Protein AF-A0A7X9CEV1-F1 (afdb_monomer_lite)

pLDDT: mean 75.58, std 23.17, range [29.64, 97.19]

Foldseek 3Di:
DDDDDDDPVVVVVVVVVVVVVVCVVVVNDDDDDDDDDDDDDDDPCVVVVVVVVVVVVLVVLLVVQLVCLLQLHDDDPVSLVSCVVRPVPSNVLNVLLVVLLVVLLVVLLPDQALVSNVVVLVVLLVVLVVQCVVDDDPSNSSSSSNNNNSVVSSVVVCVDVSSVNGDHD

Sequence (169 aa):
MKVPLINNINVYAQMQYKEFKMKEKLGMVKGYSLLAPNPLHKAKSLQVLDNVENQDIKNLRIELIKNKLKLGREISYEELEFLKEHSPEDYDKAVKVIQEREEFRREIRNYRTKEQVDRAYGFRMNGYIVAMKSAGGDDVEVIQMKAAAIRDEYSKFIGTDEYKELEDE

Structure (mmCIF, N/CA/C/O backbone):
data_AF-A0A7X9CEV1-F1
#
_entry.id   AF-A0A7X9CEV1-F1
#
loop_
_atom_site.group_PDB
_atom_site.id
_atom_site.type_symbol
_atom_site.label_atom_id
_atom_site.label_alt_id
_atom_site.label_comp_id
_atom_site.label_asym_id
_atom_site.label_entity_id
_atom_site.label_seq_id
_atom_site.pdbx_PDB_ins_code
_atom_site.Cartn_x
_atom_site.Cartn_y
_atom_site.Cartn_z
_atom_site.occupancy
_atom_site.B_iso_or_equiv
_atom_site.auth_seq_id
_atom_site.auth_comp_id
_atom_site.auth_asym_id
_atom_site.auth_atom_id
_atom_site.pdbx_PDB_model_num
ATOM 1 N N . MET A 1 1 ? 23.339 28.243 4.626 1.00 33.88 1 MET A N 1
ATOM 2 C CA . MET A 1 1 ? 23.209 28.768 3.245 1.00 33.88 1 MET A CA 1
ATOM 3 C C . MET A 1 1 ? 22.399 27.772 2.428 1.00 33.88 1 MET A C 1
ATOM 5 O O . MET A 1 1 ? 22.502 26.582 2.685 1.00 33.88 1 MET A O 1
ATOM 9 N N . LYS A 1 2 ? 21.523 28.285 1.560 1.00 35.28 2 LYS A N 1
ATOM 10 C CA . LYS A 1 2 ? 20.400 27.594 0.907 1.00 35.28 2 LYS A CA 1
ATOM 11 C C . LYS A 1 2 ? 20.838 26.386 0.067 1.00 35.28 2 LYS A C 1
ATOM 13 O O . LYS A 1 2 ? 21.738 26.505 -0.755 1.00 35.28 2 LYS A O 1
ATOM 18 N N . VAL A 1 3 ? 20.150 25.262 0.255 1.00 34.03 3 VAL A N 1
ATOM 19 C CA . VAL A 1 3 ? 20.225 24.076 -0.608 1.00 34.03 3 VAL A CA 1
ATOM 20 C C . VAL A 1 3 ? 19.641 24.455 -1.981 1.00 34.03 3 VAL A C 1
ATOM 22 O O . VAL A 1 3 ? 18.538 25.009 -2.009 1.00 34.03 3 VAL A O 1
ATOM 25 N N . PRO A 1 4 ? 20.339 24.235 -3.110 1.00 39.09 4 PRO A N 1
ATOM 26 C CA . PRO A 1 4 ? 19.794 24.556 -4.422 1.00 39.09 4 PRO A CA 1
ATOM 27 C C . PRO A 1 4 ? 18.668 23.576 -4.767 1.00 39.09 4 PRO A C 1
ATOM 29 O O . PRO A 1 4 ? 18.874 22.374 -4.921 1.00 39.09 4 PRO A O 1
ATOM 32 N N . LEU A 1 5 ? 17.459 24.118 -4.864 1.00 38.94 5 LEU A N 1
ATOM 33 C CA . LEU A 1 5 ? 16.274 23.443 -5.367 1.00 38.94 5 LEU A CA 1
ATOM 34 C C . LEU A 1 5 ? 16.248 23.514 -6.906 1.00 38.94 5 LEU A C 1
ATOM 36 O O . LEU A 1 5 ? 16.309 24.600 -7.471 1.00 38.94 5 LEU A O 1
ATOM 40 N N . ILE A 1 6 ? 16.032 22.341 -7.515 1.00 43.47 6 ILE A N 1
ATOM 41 C CA . ILE A 1 6 ? 15.337 22.082 -8.793 1.00 43.47 6 ILE A CA 1
ATOM 42 C C . ILE A 1 6 ? 16.139 22.247 -10.096 1.00 43.47 6 ILE A C 1
ATOM 44 O O . ILE A 1 6 ? 16.522 23.339 -10.490 1.00 43.47 6 ILE A O 1
ATOM 48 N N . ASN A 1 7 ? 16.211 21.146 -10.862 1.00 37.09 7 ASN A N 1
ATOM 49 C CA . ASN A 1 7 ? 16.145 21.196 -12.329 1.00 37.09 7 ASN A CA 1
ATOM 50 C C . ASN A 1 7 ? 15.466 19.950 -12.949 1.00 37.09 7 ASN A C 1
ATOM 52 O O . ASN A 1 7 ? 15.885 19.432 -13.978 1.00 37.09 7 ASN A O 1
ATOM 56 N N . ASN A 1 8 ? 14.375 19.471 -12.332 1.00 46.38 8 ASN A N 1
ATOM 57 C CA . ASN A 1 8 ? 13.577 18.339 -12.840 1.00 46.38 8 ASN A CA 1
ATOM 58 C C . ASN A 1 8 ? 12.449 18.766 -13.816 1.00 46.38 8 ASN A C 1
ATOM 60 O O . ASN A 1 8 ? 11.681 17.947 -14.307 1.00 46.38 8 ASN A O 1
ATOM 64 N N . ILE A 1 9 ? 12.355 20.066 -14.125 1.00 43.06 9 ILE A N 1
ATOM 65 C CA . ILE A 1 9 ? 11.368 20.642 -15.061 1.00 43.06 9 ILE A CA 1
ATOM 66 C C . ILE A 1 9 ? 11.694 20.258 -16.517 1.00 43.06 9 ILE A C 1
ATOM 68 O O . ILE A 1 9 ? 10.799 20.125 -17.350 1.00 43.06 9 ILE A O 1
ATOM 72 N N . ASN A 1 10 ? 12.974 20.021 -16.824 1.00 49.28 10 ASN A N 1
ATOM 73 C CA . ASN A 1 10 ? 13.430 19.765 -18.190 1.00 49.28 10 ASN A CA 1
ATOM 74 C C . ASN A 1 10 ? 12.993 18.380 -18.709 1.00 49.28 10 ASN A C 1
ATOM 76 O O . ASN A 1 10 ? 12.658 18.232 -19.879 1.00 49.28 10 ASN A O 1
ATOM 80 N N . VAL A 1 11 ? 12.910 17.375 -17.832 1.00 47.34 11 VAL A N 1
ATOM 81 C CA . VAL A 1 11 ? 12.503 16.012 -18.219 1.00 47.34 11 VAL A CA 1
ATOM 82 C C . VAL A 1 11 ? 11.013 15.959 -18.555 1.00 47.34 11 VAL A C 1
ATOM 84 O O . VAL A 1 11 ? 10.628 15.387 -19.573 1.00 47.34 11 VAL A O 1
ATOM 87 N N . TYR A 1 12 ? 10.172 16.620 -17.754 1.00 44.75 12 TYR A N 1
ATOM 88 C CA . TYR A 1 12 ? 8.732 16.690 -18.011 1.00 44.75 12 TYR A CA 1
ATOM 89 C C . TYR A 1 12 ? 8.428 17.408 -19.333 1.00 44.75 12 TYR A C 1
ATOM 91 O O . TYR A 1 12 ? 7.666 16.897 -20.152 1.00 44.75 12 TYR A O 1
ATOM 99 N N . ALA A 1 13 ? 9.091 18.539 -19.597 1.00 50.69 13 ALA A N 1
ATOM 100 C CA . ALA A 1 13 ? 8.950 19.262 -20.861 1.00 50.69 13 ALA A CA 1
ATOM 101 C C . ALA A 1 13 ? 9.385 18.417 -22.077 1.00 50.69 13 ALA A C 1
ATOM 103 O O . ALA A 1 13 ? 8.725 18.439 -23.117 1.00 50.69 13 ALA A O 1
ATOM 104 N N . GLN A 1 14 ? 10.453 17.623 -21.941 1.00 50.53 14 GLN A N 1
ATOM 105 C CA . GLN A 1 14 ? 10.917 16.713 -22.994 1.00 50.53 14 GLN A CA 1
ATOM 106 C C . GLN A 1 14 ? 9.948 15.552 -23.249 1.00 50.53 14 GLN A C 1
ATOM 108 O O . GLN A 1 14 ? 9.720 15.202 -24.409 1.00 50.53 14 GLN A O 1
ATOM 113 N N . MET A 1 15 ? 9.354 14.970 -22.201 1.00 51.59 15 MET A N 1
ATOM 114 C CA . MET A 1 15 ? 8.347 13.911 -22.356 1.00 51.59 15 MET A CA 1
ATOM 115 C C . MET A 1 15 ? 7.093 14.433 -23.057 1.00 51.59 15 MET A C 1
ATOM 117 O O . MET A 1 15 ? 6.644 13.828 -24.027 1.00 51.59 15 MET A O 1
ATOM 121 N N . GLN A 1 16 ? 6.597 15.604 -22.649 1.00 48.53 16 GLN A N 1
ATOM 122 C CA . GLN A 1 16 ? 5.444 16.243 -23.290 1.00 48.53 16 GLN A CA 1
ATOM 123 C C . GLN A 1 16 ? 5.698 16.531 -24.780 1.00 48.53 16 GLN A C 1
ATOM 125 O O . GLN A 1 16 ? 4.829 16.295 -25.620 1.00 48.53 16 GLN A O 1
ATOM 130 N N . TYR A 1 17 ? 6.911 16.967 -25.137 1.00 61.59 17 TYR A N 1
ATOM 131 C CA . TYR A 1 17 ? 7.292 17.205 -26.532 1.00 61.59 17 TYR A CA 1
ATOM 132 C C . TYR A 1 17 ? 7.313 15.917 -27.373 1.00 61.59 17 TYR A C 1
ATOM 134 O O . TYR A 1 17 ? 6.827 15.905 -28.509 1.00 61.59 17 TYR A O 1
ATOM 142 N N . LYS A 1 18 ? 7.850 14.821 -26.817 1.00 61.69 18 LYS A N 1
ATOM 143 C CA . LYS A 1 18 ? 7.877 13.508 -27.483 1.00 61.69 18 LYS A CA 1
ATOM 144 C C . LYS A 1 18 ? 6.468 12.947 -27.686 1.00 61.69 18 LYS A C 1
ATOM 146 O O . LYS A 1 18 ? 6.139 12.536 -28.799 1.00 61.69 18 LYS A O 1
ATOM 151 N N . GLU A 1 19 ? 5.626 12.991 -26.653 1.00 56.44 19 GLU A N 1
ATOM 152 C CA . GLU A 1 19 ? 4.226 12.551 -26.729 1.00 56.44 19 GLU A CA 1
ATOM 153 C C . GLU A 1 19 ? 3.437 13.335 -27.783 1.00 56.44 19 GLU A C 1
ATOM 155 O O . GLU A 1 19 ? 2.702 12.752 -28.583 1.00 56.44 19 GLU A O 1
ATOM 160 N N . PHE A 1 20 ? 3.610 14.657 -27.825 1.00 58.19 20 PHE A N 1
ATOM 161 C CA . PHE A 1 20 ? 2.924 15.519 -28.783 1.00 58.19 20 PHE A CA 1
ATOM 162 C C . PHE A 1 20 ? 3.296 15.190 -30.237 1.00 58.19 20 PHE A C 1
ATOM 164 O O . PHE A 1 20 ? 2.409 14.998 -31.071 1.00 58.19 20 PHE A O 1
ATOM 171 N N . LYS A 1 21 ? 4.594 15.034 -30.539 1.00 59.34 21 LYS A N 1
ATOM 172 C CA . LYS A 1 21 ? 5.073 14.632 -31.877 1.00 59.34 21 LYS A CA 1
ATOM 173 C C . LYS A 1 21 ? 4.515 13.282 -32.323 1.00 59.34 21 LYS A C 1
ATOM 175 O O . LYS A 1 21 ? 4.245 13.085 -33.507 1.00 59.34 21 LYS A O 1
ATOM 180 N N . MET A 1 22 ? 4.353 12.347 -31.390 1.00 58.22 22 MET A N 1
ATOM 181 C CA . MET A 1 22 ? 3.782 11.031 -31.674 1.00 58.22 22 MET A CA 1
ATOM 182 C C . MET A 1 22 ? 2.294 11.140 -32.037 1.00 58.22 22 MET A C 1
ATOM 184 O O . MET A 1 22 ? 1.855 10.552 -33.025 1.00 58.22 22 MET A O 1
ATOM 188 N N . LYS A 1 23 ? 1.535 11.964 -31.306 1.00 52.31 23 LYS A N 1
ATOM 189 C CA . LYS A 1 23 ? 0.112 12.224 -31.579 1.00 52.31 23 LYS A CA 1
ATOM 190 C C . LYS A 1 23 ? -0.119 12.978 -32.895 1.00 52.31 23 LYS A C 1
ATOM 192 O O . LYS A 1 23 ? -1.098 12.699 -33.583 1.00 52.31 23 LYS A O 1
ATOM 197 N N . GLU A 1 24 ? 0.786 13.880 -33.275 1.00 50.78 24 GLU A N 1
ATOM 198 C CA . GLU A 1 24 ? 0.765 14.558 -34.580 1.00 50.78 24 GLU A CA 1
ATOM 199 C C . GLU A 1 24 ? 1.009 13.573 -35.737 1.00 50.78 24 GLU A C 1
ATOM 201 O O . GLU A 1 24 ? 0.247 13.563 -36.703 1.00 50.78 24 GLU A O 1
ATOM 206 N N . LYS A 1 25 ? 2.005 12.678 -35.620 1.00 55.53 25 LYS A N 1
ATOM 207 C CA . LYS A 1 25 ? 2.260 11.614 -36.617 1.00 55.53 25 LYS A CA 1
ATOM 208 C C . LYS A 1 25 ? 1.071 10.671 -36.803 1.00 55.53 25 LYS A C 1
ATOM 210 O O . LYS A 1 25 ? 0.834 10.202 -37.911 1.00 55.53 25 LYS A O 1
ATOM 215 N N . LEU A 1 26 ? 0.340 10.400 -35.725 1.00 54.06 26 LEU A N 1
ATOM 216 C CA . LEU A 1 26 ? -0.868 9.574 -35.730 1.00 54.06 26 LEU A CA 1
ATOM 217 C C . LEU A 1 26 ? -2.119 10.341 -36.203 1.00 54.06 26 LEU A C 1
ATOM 219 O O . LEU A 1 26 ? -3.207 9.775 -36.224 1.00 54.06 26 LEU A O 1
ATOM 223 N N . GLY A 1 27 ? -1.988 11.623 -36.568 1.00 47.03 27 GLY A N 1
ATOM 224 C CA . GLY A 1 27 ? -3.090 12.453 -37.062 1.00 47.03 27 GLY A CA 1
ATOM 225 C C . GLY A 1 27 ? -4.106 12.864 -35.993 1.00 47.03 27 GLY A C 1
ATOM 226 O O . GLY A 1 27 ? -5.164 13.388 -36.331 1.00 47.03 27 GLY A O 1
ATOM 227 N N . MET A 1 28 ? -3.800 12.648 -34.710 1.00 42.69 28 MET A N 1
ATOM 228 C CA . MET A 1 28 ? -4.708 12.930 -33.593 1.00 42.69 28 MET A CA 1
ATOM 229 C C . MET A 1 28 ? -4.715 14.416 -33.189 1.00 42.69 28 MET A C 1
ATOM 231 O O . MET A 1 28 ? -5.625 14.851 -32.488 1.00 42.69 28 MET A O 1
ATOM 235 N N . VAL A 1 29 ? -3.714 15.205 -33.612 1.00 48.00 29 VAL A N 1
ATOM 236 C CA . VAL A 1 29 ? -3.569 16.643 -33.296 1.00 48.00 29 VAL A CA 1
ATOM 237 C C . VAL A 1 29 ? -2.935 17.380 -34.490 1.00 48.00 29 VAL A C 1
ATOM 239 O O . VAL A 1 29 ? -2.031 16.839 -35.121 1.00 48.00 29 VAL A O 1
ATOM 242 N N . LYS A 1 30 ? -3.375 18.612 -34.806 1.00 41.03 30 LYS A N 1
ATOM 243 C CA . LYS A 1 30 ? -2.787 19.474 -35.858 1.00 41.03 30 LYS A CA 1
ATOM 244 C C . LYS A 1 30 ? -2.009 20.657 -35.250 1.00 41.03 30 LYS A C 1
ATOM 246 O O . LYS A 1 30 ? -2.631 21.631 -34.847 1.00 41.03 30 LYS A O 1
ATOM 251 N N . GLY A 1 31 ? -0.673 20.567 -35.260 1.00 46.56 31 GLY A N 1
ATOM 252 C CA . GLY A 1 31 ? 0.295 21.678 -35.302 1.00 46.56 31 GLY A CA 1
ATOM 253 C C . GLY A 1 31 ? 0.491 22.593 -34.077 1.00 46.56 31 GLY A C 1
ATOM 254 O O . GLY A 1 31 ? -0.401 23.339 -33.692 1.00 46.56 31 GLY A O 1
ATOM 255 N N . TYR A 1 32 ? 1.741 22.665 -33.594 1.00 36.22 32 TYR A N 1
ATOM 256 C CA . TYR A 1 32 ? 2.394 23.909 -33.147 1.00 36.22 32 TYR A CA 1
ATOM 257 C C . TYR A 1 32 ? 3.830 23.946 -33.691 1.00 36.22 32 TYR A C 1
ATOM 259 O O . TYR A 1 32 ? 4.628 23.038 -33.458 1.00 36.22 32 TYR A O 1
ATOM 267 N N . SER A 1 33 ? 4.160 25.016 -34.411 1.00 46.03 33 SER A N 1
ATOM 268 C CA . SER A 1 33 ? 5.493 25.294 -34.949 1.00 46.03 33 SER A CA 1
ATOM 269 C C . SER A 1 33 ? 6.338 26.011 -33.900 1.00 46.03 33 SER A C 1
ATOM 271 O O . SER A 1 33 ? 6.065 27.171 -33.609 1.00 46.03 33 SER A O 1
ATOM 273 N N . LEU A 1 34 ? 7.397 25.384 -33.382 1.00 39.00 34 LEU A N 1
ATOM 274 C CA . LEU A 1 34 ? 8.491 26.099 -32.716 1.00 39.00 34 LEU A CA 1
ATOM 275 C C . LEU A 1 34 ? 9.838 25.504 -33.159 1.00 39.00 34 LEU A C 1
ATOM 277 O O . LEU A 1 34 ? 10.287 24.494 -32.633 1.00 39.00 34 LEU A O 1
ATOM 281 N N . LEU A 1 35 ? 10.413 26.162 -34.174 1.00 33.19 35 LEU A N 1
ATOM 282 C CA . LEU A 1 35 ? 11.816 26.172 -34.610 1.00 33.19 35 LEU A CA 1
ATOM 283 C C . LEU A 1 35 ? 12.520 24.813 -34.832 1.00 33.19 35 LEU A C 1
ATOM 285 O O . LEU A 1 35 ? 12.943 24.131 -33.904 1.00 33.19 35 LEU A O 1
ATOM 289 N N . ALA A 1 36 ? 12.751 24.475 -36.105 1.00 36.53 36 ALA A N 1
ATOM 290 C CA . ALA A 1 36 ? 13.693 23.428 -36.514 1.00 36.53 36 ALA A CA 1
ATOM 291 C C . ALA A 1 36 ? 15.160 23.850 -36.270 1.00 36.53 36 ALA A C 1
ATOM 293 O O . ALA A 1 36 ? 15.475 25.040 -36.346 1.00 36.53 36 ALA A O 1
ATOM 294 N N . PRO A 1 37 ? 16.081 22.876 -36.115 1.00 36.53 37 PRO A N 1
ATOM 295 C CA . PRO A 1 37 ? 17.085 22.744 -37.171 1.00 36.53 37 PRO A CA 1
ATOM 296 C C . PRO A 1 37 ? 17.348 21.299 -37.647 1.00 36.53 37 PRO A C 1
ATOM 298 O O . PRO A 1 37 ? 17.607 20.388 -36.871 1.00 36.53 37 PRO A O 1
ATOM 301 N N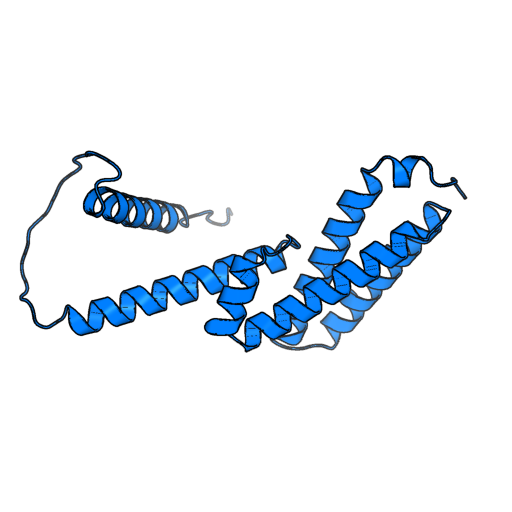 . ASN A 1 38 ? 17.300 21.204 -38.978 1.00 33.97 38 ASN A N 1
ATOM 302 C CA . ASN A 1 38 ? 17.999 20.398 -39.989 1.00 33.97 38 ASN A CA 1
ATOM 303 C C . ASN A 1 38 ? 18.185 18.855 -39.948 1.00 33.97 38 ASN A C 1
ATOM 305 O O . ASN A 1 38 ? 18.543 18.281 -38.923 1.00 33.97 38 ASN A O 1
ATOM 309 N N . PRO A 1 39 ? 18.064 18.186 -41.127 1.00 49.16 39 PRO A N 1
ATOM 310 C CA . PRO A 1 39 ? 18.152 16.736 -41.293 1.00 49.16 39 PRO A CA 1
ATOM 311 C C . PRO A 1 39 ? 19.505 16.284 -41.874 1.00 49.16 39 PRO A C 1
ATOM 313 O O . PRO A 1 39 ? 19.842 16.656 -42.994 1.00 49.16 39 PRO A O 1
ATOM 316 N N . LEU A 1 40 ? 20.261 15.418 -41.188 1.00 29.64 40 LEU A N 1
ATOM 317 C CA . LEU A 1 40 ? 21.288 14.590 -41.843 1.00 29.64 40 LEU A CA 1
ATOM 318 C C . LEU A 1 40 ? 21.799 13.473 -40.918 1.00 29.64 40 LEU A C 1
ATOM 320 O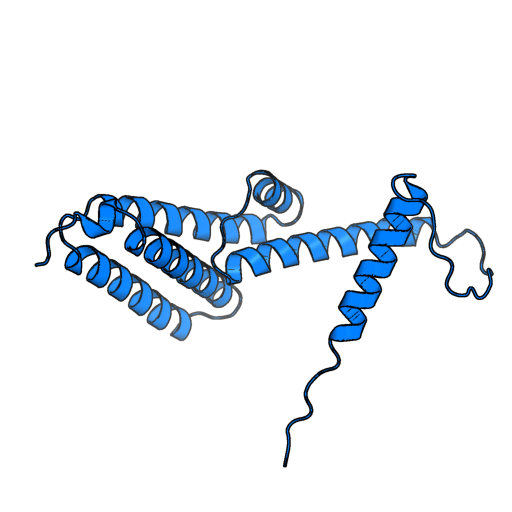 O . LEU A 1 40 ? 22.543 13.754 -39.986 1.00 29.64 40 LEU A O 1
ATOM 324 N N . HIS A 1 41 ? 21.403 12.223 -41.184 1.00 34.34 41 HIS A N 1
ATOM 325 C CA . HIS A 1 41 ? 22.263 11.028 -41.332 1.00 34.34 41 HIS A CA 1
ATOM 326 C C . HIS A 1 41 ? 21.397 9.750 -41.428 1.00 34.34 41 HIS A C 1
ATOM 328 O O . HIS A 1 41 ? 21.144 9.038 -40.466 1.00 34.34 41 HIS A O 1
ATOM 334 N N . LYS A 1 42 ? 20.933 9.483 -42.655 1.00 30.53 42 LYS A N 1
ATOM 335 C CA . LYS A 1 42 ? 21.066 8.201 -43.373 1.00 30.53 42 LYS A CA 1
ATOM 336 C C . LYS A 1 42 ? 20.786 6.890 -42.594 1.00 30.53 42 LYS A C 1
ATOM 338 O O . LYS A 1 42 ? 21.698 6.173 -42.204 1.00 30.53 42 LYS A O 1
ATOM 343 N N . ALA A 1 43 ? 19.506 6.527 -42.516 1.00 33.25 43 ALA A N 1
ATOM 344 C CA . ALA A 1 43 ? 18.901 5.280 -43.032 1.00 33.25 43 ALA A CA 1
ATOM 345 C C . ALA A 1 43 ? 19.522 3.881 -42.752 1.00 33.25 43 ALA A C 1
ATOM 347 O O . ALA A 1 43 ? 19.095 2.911 -43.372 1.00 33.25 43 ALA A O 1
ATOM 348 N N . LYS A 1 44 ? 20.464 3.713 -41.817 1.00 31.56 44 LYS A N 1
ATOM 349 C CA . LYS A 1 44 ? 20.894 2.381 -41.319 1.00 31.56 44 LYS A CA 1
ATOM 350 C C . LYS A 1 44 ? 20.801 2.215 -39.796 1.00 31.56 44 LYS A C 1
ATOM 352 O O . LYS A 1 44 ? 21.038 1.125 -39.295 1.00 31.56 44 LYS A O 1
ATOM 357 N N . SER A 1 45 ? 20.397 3.258 -39.071 1.00 33.88 45 SER A N 1
ATOM 358 C CA . SER A 1 45 ? 20.209 3.259 -37.611 1.00 33.88 45 SER A CA 1
ATOM 359 C C . SER A 1 45 ? 18.759 3.039 -37.153 1.00 33.88 45 SER A C 1
ATOM 361 O O . SER A 1 45 ? 18.539 2.812 -35.969 1.00 33.88 45 SER A O 1
ATOM 363 N N . LEU A 1 46 ? 17.766 3.057 -38.054 1.00 34.62 46 LEU A N 1
ATOM 364 C CA . LEU A 1 46 ? 16.350 2.971 -37.662 1.00 34.62 46 LEU A CA 1
ATOM 365 C C . LEU A 1 46 ? 15.937 1.612 -37.070 1.00 34.62 46 LEU A C 1
ATOM 367 O O . LEU A 1 46 ? 15.161 1.593 -36.129 1.00 34.62 46 LEU A O 1
ATOM 371 N N . GLN A 1 47 ? 16.507 0.488 -37.516 1.00 34.56 47 GLN A N 1
ATOM 372 C CA . GLN A 1 47 ? 16.147 -0.827 -36.951 1.00 34.56 47 GLN A CA 1
ATOM 373 C C . GLN A 1 47 ? 16.669 -1.045 -35.519 1.00 34.56 47 GLN A C 1
ATOM 375 O O . GLN A 1 47 ? 16.130 -1.867 -34.782 1.00 34.56 47 GLN A O 1
ATOM 380 N N . VAL A 1 48 ? 17.707 -0.312 -35.102 1.00 34.38 48 VAL A N 1
ATOM 381 C CA . VAL A 1 48 ? 18.199 -0.336 -33.713 1.00 34.38 48 VAL A CA 1
ATOM 382 C C . VAL A 1 48 ? 17.423 0.669 -32.857 1.00 34.38 48 VAL A C 1
ATOM 384 O O . VAL A 1 48 ? 17.132 0.382 -31.702 1.00 34.38 48 VAL A O 1
ATOM 387 N N . LEU A 1 49 ? 17.009 1.802 -33.433 1.00 32.34 49 LEU A N 1
ATOM 388 C CA . LEU A 1 49 ? 16.198 2.808 -32.743 1.00 32.34 49 LEU A CA 1
ATOM 389 C C . LEU A 1 49 ? 14.763 2.330 -32.473 1.00 32.34 49 LEU A C 1
ATOM 391 O O . LEU A 1 49 ? 14.282 2.552 -31.371 1.00 32.34 49 LEU A O 1
ATOM 395 N N . ASP A 1 50 ? 14.132 1.583 -33.384 1.00 34.31 50 ASP A N 1
ATOM 396 C CA . ASP A 1 50 ? 12.781 1.031 -33.164 1.00 34.31 50 ASP A CA 1
ATOM 397 C C . ASP A 1 50 ? 12.743 -0.000 -32.017 1.00 34.31 50 ASP A C 1
ATOM 399 O O . ASP A 1 50 ? 11.740 -0.133 -31.318 1.00 34.31 50 ASP A O 1
ATOM 403 N N . ASN A 1 51 ? 13.846 -0.721 -31.785 1.00 40.41 51 ASN A N 1
ATOM 404 C CA . ASN A 1 51 ? 13.952 -1.706 -30.704 1.00 40.41 51 ASN A CA 1
ATOM 405 C C . ASN A 1 51 ? 14.332 -1.070 -29.357 1.00 40.41 51 ASN A C 1
ATOM 407 O O . ASN A 1 51 ? 13.857 -1.523 -28.315 1.00 40.41 51 ASN A O 1
ATOM 411 N N . VAL A 1 52 ? 15.151 -0.013 -29.368 1.00 41.16 52 VAL A N 1
ATOM 412 C CA . VAL A 1 52 ? 15.548 0.734 -28.161 1.00 41.16 52 VAL A CA 1
ATOM 413 C C . VAL A 1 52 ? 14.418 1.658 -27.685 1.00 41.16 52 VAL A C 1
ATOM 415 O O . VAL A 1 52 ? 14.092 1.633 -26.502 1.00 41.16 52 VAL A O 1
ATOM 418 N N . GLU A 1 53 ? 13.724 2.364 -28.591 1.00 49.97 53 GLU A N 1
ATOM 419 C CA . GLU A 1 53 ? 12.546 3.184 -28.250 1.00 49.97 53 GLU A CA 1
ATOM 420 C C . GLU A 1 53 ? 11.433 2.338 -27.612 1.00 49.97 53 GLU A C 1
ATOM 422 O O . GLU A 1 53 ? 10.774 2.781 -26.675 1.00 49.97 53 GLU A O 1
ATOM 427 N N . ASN A 1 54 ? 11.253 1.092 -28.057 1.00 61.66 54 ASN A N 1
ATOM 428 C CA . ASN A 1 54 ? 10.231 0.197 -27.517 1.00 61.66 54 ASN A CA 1
ATOM 429 C C . ASN A 1 54 ? 10.604 -0.350 -26.124 1.00 61.66 54 ASN A C 1
ATOM 431 O O . ASN A 1 54 ? 9.735 -0.495 -25.267 1.00 61.66 54 ASN A O 1
ATOM 435 N N . GLN A 1 55 ? 11.889 -0.615 -25.859 1.00 67.19 55 GLN A N 1
ATOM 436 C CA . GLN A 1 55 ? 12.351 -1.044 -24.531 1.00 67.19 55 GLN A CA 1
ATOM 437 C C . GLN A 1 55 ? 12.322 0.095 -23.508 1.00 67.19 55 GLN A C 1
ATOM 439 O O . GLN A 1 55 ? 11.850 -0.105 -22.391 1.00 67.19 55 GLN A O 1
ATOM 444 N N . ASP A 1 56 ? 12.727 1.306 -23.891 1.00 73.62 56 ASP A N 1
ATOM 445 C CA . ASP A 1 56 ? 12.681 2.468 -22.998 1.00 73.62 56 ASP A CA 1
ATOM 446 C C . ASP A 1 56 ? 11.240 2.823 -22.602 1.00 73.62 56 ASP A C 1
ATOM 448 O O . ASP A 1 56 ? 10.967 3.118 -21.437 1.00 73.62 56 ASP A O 1
ATOM 452 N N . ILE A 1 57 ? 10.292 2.730 -23.543 1.00 75.00 57 ILE A N 1
ATOM 453 C CA . ILE A 1 57 ? 8.862 2.935 -23.268 1.00 75.00 57 ILE A CA 1
ATOM 454 C C . ILE A 1 57 ? 8.319 1.850 -22.326 1.00 75.00 57 ILE A C 1
ATOM 456 O O . ILE A 1 57 ? 7.556 2.164 -21.408 1.00 75.00 57 ILE A O 1
ATOM 460 N N . LYS A 1 58 ? 8.721 0.585 -22.508 1.00 77.19 58 LYS A N 1
ATOM 461 C CA . LYS A 1 58 ? 8.333 -0.514 -21.607 1.00 77.19 58 LYS A CA 1
ATOM 462 C C . LYS A 1 58 ? 8.863 -0.297 -20.195 1.00 77.19 58 LYS A C 1
ATOM 464 O O . LYS A 1 58 ? 8.080 -0.345 -19.249 1.00 77.19 58 LYS A O 1
ATOM 469 N N . ASN A 1 59 ? 10.150 0.012 -20.064 1.00 79.44 59 ASN A N 1
ATOM 470 C CA . ASN A 1 59 ? 10.793 0.285 -18.779 1.00 79.44 59 ASN A CA 1
ATOM 471 C C . ASN A 1 59 ? 10.144 1.482 -18.073 1.00 79.44 59 ASN A C 1
ATOM 473 O O . ASN A 1 59 ? 9.862 1.416 -16.878 1.00 79.44 59 ASN A O 1
ATOM 477 N N . LEU A 1 60 ? 9.820 2.546 -18.816 1.00 80.25 60 LEU A N 1
ATOM 478 C CA . LEU A 1 60 ? 9.094 3.693 -18.273 1.00 80.25 60 LEU A CA 1
ATOM 479 C C . LEU A 1 60 ? 7.710 3.289 -17.748 1.00 80.25 60 LEU A C 1
ATOM 481 O O . LEU A 1 60 ? 7.317 3.718 -16.665 1.00 80.25 60 LEU A O 1
ATOM 485 N N . ARG A 1 61 ? 6.972 2.451 -18.486 1.00 80.19 61 ARG A N 1
ATOM 486 C CA . ARG A 1 61 ? 5.651 1.975 -18.055 1.00 80.19 61 ARG A CA 1
ATOM 487 C C . ARG A 1 61 ? 5.738 1.092 -16.809 1.00 80.19 61 ARG A C 1
ATOM 489 O O . ARG A 1 61 ? 4.928 1.278 -15.905 1.00 80.19 61 ARG A O 1
ATOM 496 N N . ILE A 1 62 ? 6.729 0.204 -16.723 1.00 84.69 62 ILE A N 1
ATOM 497 C CA . ILE A 1 62 ? 7.002 -0.593 -15.514 1.00 84.69 62 ILE A CA 1
ATOM 498 C C . ILE A 1 62 ? 7.262 0.335 -14.319 1.00 84.69 62 ILE A C 1
ATOM 500 O O . ILE A 1 62 ? 6.615 0.206 -13.280 1.00 84.69 62 ILE A O 1
ATOM 504 N N . GLU A 1 63 ? 8.135 1.333 -14.476 1.00 85.75 63 GLU A N 1
ATOM 505 C CA . GLU A 1 63 ? 8.452 2.288 -13.408 1.00 85.75 63 GLU A CA 1
ATOM 506 C C . GLU A 1 63 ? 7.246 3.143 -12.989 1.00 85.75 63 GLU A C 1
ATOM 508 O O . GLU A 1 63 ? 7.066 3.424 -11.803 1.00 85.75 63 GLU A O 1
ATOM 513 N N . LEU A 1 64 ? 6.363 3.525 -13.917 1.00 82.25 64 LEU A N 1
ATOM 514 C CA . LEU A 1 64 ? 5.108 4.205 -13.573 1.00 82.25 64 LEU A CA 1
ATOM 515 C C . LEU A 1 64 ? 4.205 3.323 -12.699 1.00 82.25 64 LEU A C 1
ATOM 517 O O . LEU A 1 64 ? 3.660 3.809 -11.703 1.00 82.25 64 LEU A O 1
ATOM 521 N N . ILE A 1 65 ? 4.091 2.031 -13.020 1.00 81.88 65 ILE A N 1
ATOM 522 C CA . ILE A 1 65 ? 3.300 1.075 -12.233 1.00 81.88 65 ILE A CA 1
ATOM 523 C C . ILE A 1 65 ? 3.933 0.862 -10.847 1.00 81.88 65 ILE A C 1
ATOM 525 O O . ILE A 1 65 ? 3.237 0.925 -9.831 1.00 81.88 65 ILE A O 1
ATOM 529 N N . LYS A 1 66 ? 5.259 0.715 -10.762 1.00 88.12 66 LYS A N 1
ATOM 530 C CA . LYS A 1 66 ? 5.976 0.612 -9.477 1.00 88.12 66 LYS A CA 1
ATOM 531 C C . LYS A 1 66 ? 5.800 1.862 -8.619 1.00 88.12 66 LYS A C 1
ATOM 533 O O . LYS A 1 66 ? 5.555 1.761 -7.419 1.00 88.12 66 LYS A O 1
ATOM 538 N N . ASN A 1 67 ? 5.873 3.051 -9.213 1.00 83.62 67 ASN A N 1
ATOM 539 C CA . ASN A 1 67 ? 5.626 4.300 -8.491 1.00 83.62 67 ASN A CA 1
ATOM 540 C C . ASN A 1 67 ? 4.183 4.384 -7.976 1.00 83.62 67 ASN A C 1
ATOM 542 O O . ASN A 1 67 ? 3.958 4.827 -6.850 1.00 83.62 67 ASN A O 1
ATOM 546 N N . LYS A 1 68 ? 3.206 3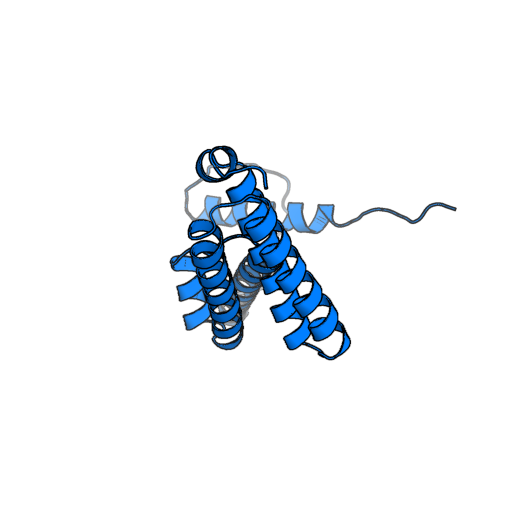.895 -8.748 1.00 87.00 68 LYS A N 1
ATOM 547 C CA . LYS A 1 68 ? 1.809 3.780 -8.309 1.00 87.00 68 LYS A CA 1
ATOM 548 C C . LYS A 1 68 ? 1.680 2.892 -7.062 1.00 87.00 68 LYS A C 1
ATOM 550 O O . LYS A 1 68 ? 1.044 3.312 -6.094 1.00 87.00 68 LYS A O 1
ATOM 555 N N . LEU A 1 69 ? 2.355 1.739 -7.042 1.00 84.56 69 LEU A N 1
ATOM 556 C CA . LEU A 1 69 ? 2.431 0.854 -5.871 1.00 84.56 69 LEU A CA 1
ATOM 557 C C . LEU A 1 69 ? 3.109 1.503 -4.664 1.00 84.56 69 LEU A C 1
ATOM 559 O O . LEU A 1 69 ? 2.597 1.405 -3.552 1.00 84.56 69 LEU A O 1
ATOM 563 N N . LYS A 1 70 ? 4.236 2.195 -4.866 1.00 88.44 70 LYS A N 1
ATOM 564 C CA . LYS A 1 70 ? 4.963 2.905 -3.793 1.00 88.44 70 LYS A CA 1
ATOM 565 C C . LYS A 1 70 ? 4.114 3.986 -3.132 1.00 88.44 70 LYS A C 1
ATOM 567 O O . LYS A 1 70 ? 4.245 4.243 -1.938 1.00 88.44 70 LYS A O 1
ATOM 572 N N . LEU A 1 71 ? 3.221 4.605 -3.900 1.00 82.56 71 LEU A N 1
ATOM 573 C CA . LEU A 1 71 ? 2.245 5.566 -3.391 1.00 82.56 71 LEU A CA 1
ATOM 574 C C . LEU A 1 71 ? 1.044 4.898 -2.708 1.00 82.56 71 LEU A C 1
ATOM 576 O O . LEU A 1 71 ? 0.206 5.609 -2.159 1.00 82.56 71 LEU A O 1
ATOM 580 N N . GLY A 1 72 ? 0.952 3.566 -2.727 1.00 82.50 72 GLY A N 1
ATOM 581 C CA . GLY A 1 72 ? -0.163 2.824 -2.154 1.00 82.50 72 GLY A CA 1
ATOM 582 C C . GLY A 1 72 ? -1.434 2.943 -2.982 1.00 82.50 72 GLY A C 1
ATOM 583 O O . GLY A 1 72 ? -2.517 2.846 -2.425 1.00 82.50 72 GLY A O 1
ATOM 584 N N . ARG A 1 73 ? -1.344 3.177 -4.294 1.00 87.50 73 ARG A N 1
ATOM 585 C CA . ARG A 1 73 ? -2.517 3.221 -5.181 1.00 87.50 73 ARG A CA 1
ATOM 586 C C . ARG A 1 73 ? -2.811 1.839 -5.761 1.00 87.50 73 ARG A C 1
ATOM 588 O O . ARG A 1 73 ? -1.922 1.000 -5.875 1.00 87.50 73 ARG A O 1
ATOM 595 N N . GLU A 1 74 ? -4.064 1.616 -6.139 1.00 85.69 74 GLU A N 1
ATOM 596 C CA . GLU A 1 74 ? -4.489 0.377 -6.795 1.00 85.69 74 GLU A CA 1
ATOM 597 C C . GLU A 1 74 ? -3.982 0.311 -8.236 1.00 85.69 74 GLU A C 1
ATOM 599 O O . GLU A 1 74 ? -3.942 1.319 -8.947 1.00 85.69 74 GLU A O 1
ATOM 604 N N . ILE A 1 75 ? -3.606 -0.888 -8.666 1.00 82.44 75 ILE A N 1
ATOM 605 C CA . ILE A 1 75 ? -3.211 -1.176 -10.043 1.00 82.44 75 ILE A CA 1
ATOM 606 C C . ILE A 1 75 ? -4.447 -1.644 -10.820 1.00 82.44 75 ILE A C 1
ATOM 608 O O . ILE A 1 75 ? -5.264 -2.392 -10.284 1.00 82.44 75 ILE A O 1
ATOM 612 N N . SER A 1 76 ? -4.594 -1.213 -12.075 1.00 81.50 76 SER A N 1
ATOM 613 C CA . SER A 1 76 ? -5.644 -1.721 -12.963 1.00 81.50 76 SER A CA 1
ATOM 614 C C . SER A 1 76 ? -5.320 -3.128 -13.478 1.00 81.50 76 SER A C 1
ATOM 616 O O . SER A 1 76 ? -4.166 -3.548 -13.520 1.00 81.50 76 SER A O 1
ATOM 618 N N . TYR A 1 77 ? -6.337 -3.856 -13.940 1.00 81.56 77 TYR A N 1
ATOM 619 C CA . TYR A 1 77 ? -6.129 -5.164 -14.567 1.00 81.56 77 TYR A CA 1
ATOM 620 C C . TYR A 1 77 ? -5.123 -5.099 -15.733 1.00 81.56 77 TYR A C 1
ATOM 622 O O . TYR A 1 77 ? -4.207 -5.911 -15.799 1.00 81.56 77 TYR A O 1
ATOM 630 N N . GLU A 1 78 ? -5.230 -4.073 -16.584 1.00 77.69 78 GLU A N 1
ATOM 631 C CA . GLU A 1 78 ? -4.331 -3.856 -17.726 1.00 77.69 78 GLU A CA 1
ATOM 632 C C . GLU A 1 78 ? -2.876 -3.598 -17.306 1.00 77.69 78 GLU A C 1
ATOM 634 O O . GLU A 1 78 ? -1.942 -4.042 -17.967 1.00 77.69 78 GLU A O 1
ATOM 639 N N . GLU A 1 79 ? -2.657 -2.854 -16.218 1.00 80.81 79 GLU A N 1
ATOM 640 C CA . GLU A 1 79 ? -1.318 -2.613 -15.674 1.00 80.81 79 GLU A CA 1
ATOM 641 C C . GLU A 1 79 ? -0.730 -3.902 -15.070 1.00 80.81 79 GLU A C 1
ATOM 643 O O . GLU A 1 79 ? 0.460 -4.165 -15.232 1.00 80.81 79 GLU A O 1
ATOM 648 N N . LEU A 1 80 ? -1.553 -4.729 -14.418 1.00 84.62 80 LEU A N 1
ATOM 649 C CA . LEU A 1 80 ? -1.125 -6.012 -13.861 1.00 84.62 80 LEU A CA 1
ATOM 650 C C . LEU A 1 80 ? -0.780 -7.029 -14.964 1.00 84.62 80 LEU A C 1
ATOM 652 O O . LEU A 1 80 ? 0.247 -7.701 -14.880 1.00 84.62 80 LEU A O 1
ATOM 656 N N . GLU A 1 81 ? -1.601 -7.121 -16.010 1.00 82.25 81 GLU A N 1
ATOM 657 C CA . GLU A 1 81 ? -1.336 -7.966 -17.181 1.00 82.25 81 GLU A CA 1
ATOM 658 C C . GLU A 1 81 ? -0.073 -7.508 -17.922 1.00 82.25 81 GLU A C 1
ATOM 660 O O . GLU A 1 81 ? 0.786 -8.325 -18.249 1.00 82.25 81 GLU A O 1
ATOM 665 N N . PHE A 1 82 ? 0.123 -6.193 -18.055 1.00 81.81 82 PHE A N 1
ATOM 666 C CA . PHE A 1 82 ? 1.348 -5.629 -18.619 1.00 81.81 82 PHE A CA 1
ATOM 667 C C . PHE A 1 82 ? 2.603 -6.026 -17.823 1.00 81.81 82 PHE A C 1
ATOM 669 O O . PHE A 1 82 ? 3.626 -6.370 -18.418 1.00 81.81 82 PHE A O 1
ATOM 676 N N . LEU A 1 83 ? 2.548 -6.018 -16.483 1.00 88.56 83 LEU A N 1
ATOM 677 C CA . LEU A 1 83 ? 3.661 -6.516 -15.666 1.00 88.56 83 LEU A CA 1
ATOM 678 C C . LEU A 1 83 ? 3.895 -8.011 -15.894 1.00 88.56 83 LEU A C 1
ATOM 680 O O . LEU A 1 83 ? 5.037 -8.424 -16.054 1.00 88.56 83 LEU A O 1
ATOM 684 N N . LYS A 1 84 ? 2.835 -8.819 -15.973 1.00 91.62 84 LYS A N 1
ATOM 685 C CA . LYS A 1 84 ? 2.951 -10.265 -16.210 1.00 91.62 84 LYS A CA 1
ATOM 686 C C . LYS A 1 84 ? 3.698 -10.585 -17.508 1.00 91.62 84 LYS A C 1
ATOM 688 O O . LYS A 1 84 ? 4.485 -11.528 -17.545 1.00 91.62 84 LYS A O 1
ATOM 693 N N . GLU A 1 85 ? 3.452 -9.810 -18.561 1.00 88.38 85 GLU A N 1
ATOM 694 C CA . GLU A 1 85 ? 4.069 -10.005 -19.877 1.00 88.38 85 GLU A CA 1
ATOM 695 C C . GLU A 1 85 ? 5.507 -9.478 -19.970 1.00 88.38 85 GLU A C 1
ATOM 697 O O . GLU A 1 85 ? 6.311 -10.023 -20.731 1.00 88.38 85 GLU A O 1
ATOM 702 N N . HIS A 1 86 ? 5.840 -8.409 -19.239 1.00 87.81 86 HIS A N 1
ATOM 703 C CA . HIS A 1 86 ? 7.090 -7.668 -19.456 1.00 87.81 86 HIS A CA 1
ATOM 704 C C . HIS A 1 86 ? 8.054 -7.643 -18.269 1.00 87.81 86 HIS A C 1
ATOM 706 O O . HIS A 1 86 ? 9.251 -7.464 -18.484 1.00 87.81 86 HIS A O 1
ATOM 712 N N . SER A 1 87 ? 7.569 -7.830 -17.043 1.00 91.94 87 SER A N 1
ATOM 713 C CA . SER A 1 87 ? 8.382 -7.947 -15.828 1.00 91.94 87 SER A CA 1
ATOM 714 C C . SER A 1 87 ? 7.720 -8.903 -14.824 1.00 91.94 87 SER A C 1
ATOM 716 O O . SER A 1 87 ? 7.018 -8.463 -13.907 1.00 91.94 87 SER A O 1
ATOM 718 N N . PRO A 1 88 ? 7.930 -10.227 -14.975 1.00 93.81 88 PRO A N 1
ATOM 719 C CA . PRO A 1 88 ? 7.356 -11.228 -14.072 1.00 93.81 88 PRO A CA 1
ATOM 720 C C . PRO A 1 88 ? 7.744 -11.013 -12.603 1.00 93.81 88 PRO A C 1
ATOM 722 O O . PRO A 1 88 ? 6.955 -11.290 -11.705 1.00 93.81 88 PRO A O 1
ATOM 725 N N . GLU A 1 89 ? 8.935 -10.465 -12.354 1.00 93.94 89 GLU A N 1
ATOM 726 C CA . GLU A 1 89 ? 9.388 -10.140 -11.003 1.00 93.94 89 GLU A CA 1
ATOM 727 C C . GLU A 1 89 ? 8.541 -9.022 -10.370 1.00 93.94 89 GLU A C 1
ATOM 729 O O . GLU A 1 89 ? 8.061 -9.161 -9.243 1.00 93.94 89 GLU A O 1
ATOM 734 N N . ASP A 1 90 ? 8.299 -7.926 -11.099 1.00 91.75 90 ASP A N 1
ATOM 735 C CA . ASP A 1 90 ? 7.457 -6.830 -10.607 1.00 91.75 90 ASP A CA 1
ATOM 736 C C . ASP A 1 90 ? 5.983 -7.245 -10.508 1.00 91.75 90 ASP A C 1
ATOM 738 O O . ASP A 1 90 ? 5.268 -6.764 -9.626 1.00 91.75 90 ASP A O 1
ATOM 742 N N . TYR A 1 91 ? 5.529 -8.164 -11.367 1.00 94.38 91 TYR A N 1
ATOM 743 C CA . TYR A 1 91 ? 4.210 -8.786 -11.249 1.00 94.38 91 TYR A CA 1
ATOM 744 C C . TYR A 1 91 ? 4.058 -9.516 -9.909 1.00 94.38 91 TYR A C 1
ATOM 746 O O . TYR A 1 91 ? 3.093 -9.266 -9.186 1.00 94.38 91 TYR A O 1
ATOM 754 N N . ASP A 1 92 ? 5.023 -10.353 -9.524 1.00 95.50 92 ASP A N 1
ATOM 755 C CA . ASP A 1 92 ? 4.969 -11.077 -8.249 1.00 95.50 92 ASP A CA 1
ATOM 756 C C . ASP A 1 92 ? 4.973 -10.117 -7.050 1.00 95.50 92 ASP A C 1
ATOM 758 O O . ASP A 1 92 ? 4.234 -10.316 -6.076 1.00 95.50 92 ASP A O 1
ATOM 762 N N . LYS A 1 93 ? 5.763 -9.035 -7.123 1.00 95.25 93 LYS A N 1
ATOM 763 C CA . LYS A 1 93 ? 5.757 -7.959 -6.117 1.00 95.25 93 LYS A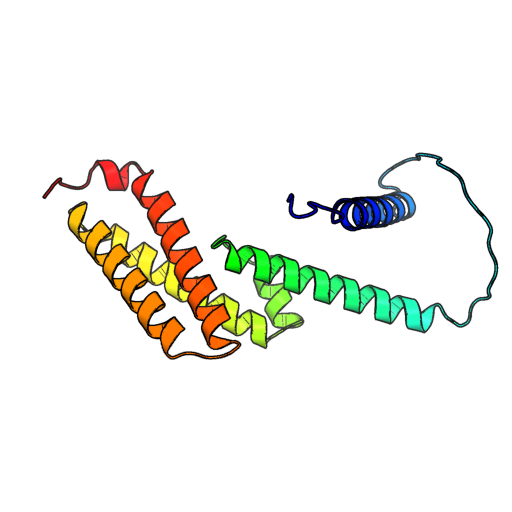 CA 1
ATOM 764 C C . LYS A 1 93 ? 4.375 -7.295 -6.040 1.00 95.25 93 LYS A C 1
ATOM 766 O O . LYS A 1 93 ? 3.824 -7.157 -4.946 1.00 95.25 93 LYS A O 1
ATOM 771 N N . ALA A 1 94 ? 3.783 -6.947 -7.182 1.00 92.75 94 ALA A N 1
ATOM 772 C CA . ALA A 1 94 ? 2.458 -6.337 -7.265 1.00 92.75 94 ALA A CA 1
ATOM 773 C C . ALA A 1 94 ? 1.361 -7.240 -6.679 1.00 92.75 94 ALA A C 1
ATOM 775 O O . ALA A 1 94 ? 0.545 -6.775 -5.882 1.00 92.75 94 ALA A O 1
ATOM 776 N N . VAL A 1 95 ? 1.371 -8.536 -7.006 1.00 96.38 95 VAL A N 1
ATOM 777 C CA . VAL A 1 95 ? 0.401 -9.516 -6.491 1.00 96.38 95 VAL A CA 1
ATOM 778 C C . VAL A 1 95 ? 0.465 -9.607 -4.968 1.00 96.38 95 VAL A C 1
ATOM 780 O O . VAL A 1 95 ? -0.579 -9.565 -4.319 1.00 96.38 95 VAL A O 1
ATOM 783 N N . LYS A 1 96 ? 1.667 -9.648 -4.377 1.00 96.19 96 LYS A N 1
ATOM 784 C CA . LYS A 1 96 ? 1.833 -9.654 -2.912 1.00 96.19 96 LYS A CA 1
ATOM 785 C C . LYS A 1 96 ? 1.234 -8.410 -2.253 1.00 96.19 96 LYS A C 1
ATOM 787 O O . LYS A 1 96 ? 0.700 -8.509 -1.152 1.00 96.19 96 LYS A O 1
ATOM 792 N N . VAL A 1 97 ? 1.338 -7.243 -2.892 1.00 95.19 97 VAL A N 1
ATOM 793 C CA . VAL A 1 97 ? 0.763 -5.987 -2.375 1.00 95.19 97 VAL A CA 1
ATOM 794 C C . VAL A 1 97 ? -0.762 -5.987 -2.498 1.00 95.19 97 VAL A C 1
ATOM 796 O O . VAL A 1 97 ? -1.447 -5.562 -1.570 1.00 95.19 97 VAL A O 1
ATOM 799 N N . ILE A 1 98 ? -1.297 -6.486 -3.615 1.00 95.06 98 ILE A N 1
ATOM 800 C CA . ILE A 1 98 ? -2.744 -6.611 -3.835 1.00 95.06 98 ILE A CA 1
ATOM 801 C C . ILE A 1 98 ? -3.356 -7.567 -2.808 1.00 95.06 98 ILE A C 1
ATOM 803 O O . ILE A 1 98 ? -4.319 -7.201 -2.142 1.00 95.06 98 ILE A O 1
ATOM 807 N N . GLN A 1 99 ? -2.774 -8.754 -2.626 1.00 96.00 99 GLN A N 1
ATOM 808 C CA . GLN A 1 99 ? -3.247 -9.739 -1.646 1.00 96.00 99 GLN A CA 1
ATOM 809 C C . GLN A 1 99 ? -3.289 -9.156 -0.231 1.00 96.00 99 GLN A C 1
ATOM 811 O O . GLN A 1 99 ? -4.317 -9.237 0.435 1.00 96.00 99 GLN A O 1
ATOM 816 N N . GLU A 1 100 ? -2.209 -8.493 0.188 1.00 96.88 100 GLU A N 1
ATOM 817 C CA . GLU A 1 100 ? -2.120 -7.853 1.502 1.00 96.88 100 GLU A CA 1
ATOM 818 C C . GLU A 1 100 ? -3.223 -6.800 1.711 1.00 96.88 100 GLU A C 1
ATOM 820 O O . GLU A 1 100 ? -3.855 -6.754 2.769 1.00 96.88 100 GLU A O 1
ATOM 825 N N . ARG A 1 101 ? -3.484 -5.973 0.688 1.00 96.19 101 ARG A N 1
ATOM 826 C CA . ARG A 1 101 ? -4.560 -4.974 0.712 1.00 96.19 101 ARG A CA 1
ATOM 827 C C . ARG A 1 101 ? -5.929 -5.635 0.847 1.00 96.19 101 ARG A C 1
ATOM 829 O O . ARG A 1 101 ? -6.711 -5.210 1.691 1.00 96.19 101 ARG A O 1
ATOM 836 N N . GLU A 1 102 ? -6.227 -6.649 0.036 1.00 96.31 102 GLU A N 1
ATOM 837 C CA . GLU A 1 102 ? -7.532 -7.326 0.063 1.00 96.31 102 GLU A CA 1
ATOM 838 C C . GLU A 1 102 ? -7.776 -8.072 1.377 1.00 96.31 102 GLU A C 1
ATOM 840 O O . GLU A 1 102 ? -8.901 -8.123 1.877 1.00 96.31 102 GLU A O 1
ATOM 845 N N . GLU A 1 103 ? -6.736 -8.666 1.959 1.00 97.00 103 GLU A N 1
ATOM 846 C CA . GLU A 1 103 ? -6.817 -9.287 3.280 1.00 97.00 103 GLU A CA 1
ATOM 847 C C . GLU A 1 103 ? -7.171 -8.263 4.353 1.00 97.00 103 GLU A C 1
ATOM 849 O O . GLU A 1 103 ? -8.137 -8.475 5.086 1.00 97.00 103 GLU A O 1
ATOM 854 N N . PHE A 1 104 ? -6.463 -7.134 4.399 1.00 96.75 104 PHE A N 1
ATOM 855 C CA . PHE A 1 104 ? -6.753 -6.076 5.363 1.00 96.75 104 PHE A CA 1
ATOM 856 C C . PHE A 1 104 ? -8.123 -5.430 5.138 1.00 96.75 104 PHE A C 1
ATOM 858 O O . PHE A 1 104 ? -8.860 -5.215 6.094 1.00 96.75 104 PHE A O 1
ATOM 865 N N . ARG A 1 105 ? -8.514 -5.181 3.882 1.00 96.25 105 ARG A N 1
ATOM 866 C CA . ARG A 1 105 ? -9.845 -4.660 3.538 1.00 96.25 105 ARG A CA 1
ATOM 867 C C . ARG A 1 105 ? -10.955 -5.564 4.065 1.00 96.25 105 ARG A C 1
ATOM 869 O O . ARG A 1 105 ? -11.938 -5.078 4.615 1.00 96.25 105 ARG A O 1
ATOM 876 N N . ARG A 1 106 ? -10.823 -6.879 3.877 1.00 96.75 106 ARG A N 1
ATOM 877 C CA . ARG A 1 106 ? -11.804 -7.845 4.395 1.00 96.75 106 ARG A CA 1
ATOM 878 C C . ARG A 1 106 ? -11.785 -7.902 5.915 1.00 96.75 106 ARG A C 1
ATOM 880 O O . ARG A 1 106 ? -12.840 -8.040 6.518 1.00 96.75 106 ARG A O 1
ATOM 887 N N . GLU A 1 107 ? -10.609 -7.808 6.522 1.00 95.25 107 GLU A N 1
ATOM 888 C CA . GLU A 1 107 ? -10.442 -7.802 7.973 1.00 95.25 107 GLU A CA 1
ATOM 889 C C . GLU A 1 107 ? -11.159 -6.608 8.619 1.00 95.25 107 GLU A C 1
ATOM 891 O O . GLU A 1 107 ? -12.020 -6.820 9.470 1.00 95.25 107 GLU A O 1
ATOM 896 N N . ILE A 1 108 ? -10.891 -5.376 8.167 1.00 95.00 108 ILE A N 1
ATOM 897 C CA . ILE A 1 108 ? -11.435 -4.166 8.807 1.00 95.00 108 ILE A CA 1
ATOM 898 C C . ILE A 1 108 ? -12.952 -4.020 8.678 1.00 95.00 108 ILE A C 1
ATOM 900 O O . ILE A 1 108 ? -13.584 -3.495 9.588 1.00 95.00 108 ILE A O 1
ATOM 904 N N . ARG A 1 109 ? -13.549 -4.544 7.601 1.00 94.00 109 ARG A N 1
ATOM 905 C CA . ARG A 1 109 ? -15.012 -4.567 7.413 1.00 94.00 109 ARG A CA 1
ATOM 906 C C . ARG A 1 109 ? -15.739 -5.539 8.340 1.00 94.00 109 ARG A C 1
ATOM 908 O O . ARG A 1 109 ? -16.947 -5.451 8.507 1.00 94.00 109 ARG A O 1
ATOM 915 N N . ASN A 1 110 ? -15.023 -6.498 8.927 1.00 94.19 110 ASN A N 1
ATOM 916 C CA . ASN A 1 110 ? -15.610 -7.441 9.879 1.00 94.19 110 ASN A CA 1
ATOM 917 C C . ASN A 1 110 ? -15.537 -6.943 11.332 1.00 94.19 110 ASN A C 1
ATOM 919 O O . ASN A 1 110 ? -16.098 -7.591 12.221 1.00 94.19 110 ASN A O 1
ATOM 923 N N . TYR A 1 111 ? -14.836 -5.838 11.596 1.00 94.81 111 TYR A N 1
ATOM 924 C CA . TYR A 1 111 ? -14.755 -5.259 12.933 1.00 94.81 111 TYR A CA 1
ATOM 925 C C . TYR A 1 111 ? -16.023 -4.494 13.304 1.00 94.81 111 TYR A C 1
ATOM 927 O O . TYR A 1 111 ? -16.750 -4.007 12.444 1.00 94.81 111 TYR A O 1
ATOM 935 N N . ARG A 1 112 ? -16.296 -4.427 14.610 1.00 92.44 112 ARG A N 1
ATOM 936 C CA . ARG A 1 112 ? -17.511 -3.806 15.168 1.00 92.44 112 ARG A CA 1
ATOM 937 C C . ARG A 1 112 ? -17.245 -2.469 15.845 1.00 92.44 112 ARG A C 1
ATOM 939 O O . ARG A 1 112 ? -18.159 -1.661 15.959 1.00 92.44 112 ARG A O 1
ATOM 946 N N . THR A 1 113 ? -16.005 -2.246 16.271 1.00 95.69 113 THR A N 1
ATOM 947 C CA . THR A 1 113 ? -15.597 -1.034 16.981 1.00 95.69 113 THR A CA 1
ATOM 948 C C . THR A 1 113 ? -14.495 -0.317 16.217 1.00 95.69 113 THR A C 1
ATOM 950 O O . THR A 1 113 ? -13.672 -0.943 15.537 1.00 95.69 113 THR A O 1
ATOM 953 N N . LYS A 1 114 ? -14.448 1.010 16.347 1.00 95.31 114 LYS A N 1
ATOM 954 C CA . LYS A 1 114 ? -13.386 1.829 15.736 1.00 95.31 114 LYS A CA 1
ATOM 955 C C . LYS A 1 114 ? -12.005 1.443 16.266 1.00 95.31 114 LYS A C 1
ATOM 957 O O . LYS A 1 114 ? -11.045 1.338 15.510 1.00 95.31 114 LYS A O 1
ATOM 962 N N . GLU A 1 115 ? -11.921 1.104 17.547 1.00 95.69 115 GLU A N 1
ATOM 963 C CA . GLU A 1 115 ? -10.661 0.721 18.180 1.00 95.69 115 GLU A CA 1
ATOM 964 C C . GLU A 1 115 ? -10.100 -0.605 17.660 1.00 95.69 115 GLU A C 1
ATOM 966 O O . GLU A 1 115 ? -8.883 -0.766 17.575 1.00 95.69 115 GLU A O 1
ATOM 971 N N . GLN A 1 116 ? -10.948 -1.559 17.259 1.00 95.75 116 GLN A N 1
ATOM 972 C CA . GLN A 1 116 ? -10.483 -2.772 16.576 1.00 95.75 116 GLN A CA 1
ATOM 973 C C . GLN A 1 116 ? -9.781 -2.441 15.254 1.00 95.75 116 GLN A C 1
ATOM 975 O O . GLN A 1 116 ? -8.707 -2.984 14.981 1.00 95.75 116 GLN A O 1
ATOM 980 N N . VAL A 1 117 ? -10.349 -1.519 14.474 1.00 95.94 117 VAL A N 1
ATOM 981 C CA . VAL A 1 117 ? -9.781 -1.056 13.200 1.00 95.94 117 VAL A CA 1
ATOM 982 C C . VAL A 1 117 ? -8.432 -0.373 13.439 1.00 95.94 117 VAL A C 1
ATOM 984 O O . VAL A 1 117 ? -7.436 -0.730 12.801 1.00 95.94 117 VAL A O 1
ATOM 987 N N . ASP A 1 118 ? -8.370 0.545 14.406 1.00 95.62 118 ASP A N 1
ATOM 988 C CA . ASP A 1 118 ? -7.155 1.293 14.747 1.00 95.62 118 ASP A CA 1
ATOM 989 C C . ASP A 1 118 ? -6.043 0.374 15.264 1.00 95.62 118 ASP A C 1
ATOM 991 O O . ASP A 1 118 ? -4.880 0.493 14.857 1.00 95.62 118 ASP A O 1
ATOM 995 N N . ARG A 1 119 ? -6.392 -0.596 16.120 1.00 96.19 119 ARG A N 1
ATOM 996 C CA . ARG A 1 119 ? -5.448 -1.604 16.624 1.00 96.19 119 ARG A CA 1
ATOM 997 C C . ARG A 1 119 ? -4.908 -2.476 15.496 1.00 96.19 119 ARG A C 1
ATOM 999 O O . ARG A 1 119 ? -3.697 -2.700 15.448 1.00 96.19 119 ARG A O 1
ATOM 1006 N N . ALA A 1 120 ? -5.758 -2.936 14.579 1.00 96.31 120 ALA A N 1
ATOM 1007 C CA . ALA A 1 120 ? -5.331 -3.747 13.439 1.00 96.31 120 ALA A CA 1
ATOM 1008 C C . ALA A 1 120 ? -4.388 -2.972 12.508 1.00 96.31 120 ALA A C 1
ATOM 1010 O O . ALA A 1 120 ? -3.327 -3.479 12.125 1.00 96.31 120 ALA A O 1
ATOM 1011 N N . TYR A 1 121 ? -4.724 -1.715 12.205 1.00 97.06 121 TYR A N 1
ATOM 1012 C CA . TYR A 1 121 ? -3.861 -0.823 11.432 1.00 97.06 121 TYR A CA 1
ATOM 1013 C C . TYR A 1 121 ? -2.503 -0.614 12.121 1.00 97.06 121 TYR A C 1
ATOM 1015 O O . TYR A 1 121 ? -1.450 -0.820 11.507 1.00 97.06 121 TYR A O 1
ATOM 1023 N N . GLY A 1 122 ? -2.515 -0.263 13.411 1.00 96.88 122 GLY A N 1
ATOM 1024 C CA . GLY A 1 122 ? -1.306 -0.047 14.205 1.00 96.88 122 GLY A CA 1
ATOM 1025 C C . GLY A 1 122 ? -0.414 -1.288 14.280 1.00 96.88 122 GLY A C 1
ATOM 1026 O O . GLY A 1 122 ? 0.804 -1.182 14.110 1.00 96.88 122 GLY A O 1
ATOM 1027 N N . PHE A 1 123 ? -1.010 -2.469 14.460 1.00 96.19 123 PHE A N 1
ATOM 1028 C CA . PHE A 1 123 ? -0.293 -3.743 14.489 1.00 96.19 123 PHE A CA 1
ATOM 1029 C C . PHE A 1 123 ? 0.414 -4.033 13.157 1.00 96.19 123 PHE A C 1
ATOM 1031 O O . PHE A 1 123 ? 1.618 -4.310 13.156 1.00 96.19 123 PHE A O 1
ATOM 1038 N N . ARG A 1 124 ? -0.278 -3.887 12.015 1.00 96.00 124 ARG A N 1
ATOM 1039 C CA . ARG A 1 124 ? 0.338 -4.073 10.687 1.00 96.00 124 ARG A CA 1
ATOM 1040 C C . ARG A 1 124 ? 1.459 -3.066 10.431 1.00 96.00 124 ARG A C 1
ATOM 1042 O O . ARG A 1 124 ? 2.537 -3.456 9.983 1.00 96.00 124 ARG A O 1
ATOM 1049 N N . MET A 1 125 ? 1.249 -1.787 10.756 1.00 96.69 125 MET A N 1
ATOM 1050 C CA . MET A 1 125 ? 2.279 -0.754 10.570 1.00 96.69 125 MET A CA 1
ATOM 1051 C C . MET A 1 125 ? 3.527 -1.029 11.402 1.00 96.69 125 MET A C 1
ATOM 1053 O O . MET A 1 125 ? 4.643 -0.914 10.891 1.00 96.69 125 MET A O 1
ATOM 1057 N N . ASN A 1 126 ? 3.356 -1.435 12.660 1.00 95.56 126 ASN A N 1
ATOM 1058 C CA . ASN A 1 126 ? 4.478 -1.830 13.504 1.00 95.56 126 ASN A CA 1
ATOM 1059 C C . ASN A 1 126 ? 5.221 -3.036 12.906 1.00 95.56 126 ASN A C 1
ATOM 1061 O O . ASN A 1 126 ? 6.445 -2.992 12.769 1.00 95.56 126 ASN A O 1
ATOM 1065 N N . GLY A 1 127 ? 4.479 -4.051 12.450 1.00 95.81 127 GLY A N 1
ATOM 1066 C CA . GLY A 1 127 ? 5.032 -5.221 11.770 1.00 95.81 127 GLY A CA 1
ATOM 1067 C C . GLY A 1 127 ? 5.906 -4.854 10.568 1.00 95.81 127 GLY A C 1
ATOM 1068 O O . GLY A 1 127 ? 7.032 -5.340 10.461 1.00 95.81 127 GLY A O 1
ATOM 1069 N N . TYR A 1 128 ? 5.458 -3.934 9.709 1.00 94.25 128 TYR A N 1
ATOM 1070 C CA . TYR A 1 128 ? 6.271 -3.470 8.578 1.00 94.25 128 TYR A CA 1
ATOM 1071 C C . TYR A 1 128 ? 7.503 -2.674 9.011 1.00 94.25 128 TYR A C 1
ATOM 1073 O O . TYR A 1 128 ? 8.562 -2.837 8.410 1.00 94.25 128 TYR A O 1
ATOM 1081 N N . ILE A 1 129 ? 7.412 -1.839 10.053 1.00 93.69 129 ILE A N 1
ATOM 1082 C CA . ILE A 1 129 ? 8.579 -1.116 10.590 1.00 93.69 129 ILE A CA 1
ATOM 1083 C C . ILE A 1 129 ? 9.642 -2.101 11.085 1.00 93.69 129 ILE A C 1
ATOM 1085 O O . ILE A 1 129 ? 10.829 -1.899 10.826 1.00 93.69 129 ILE A O 1
ATOM 1089 N N . VAL A 1 130 ? 9.234 -3.159 11.788 1.00 95.00 130 VAL A N 1
ATOM 1090 C CA . VAL A 1 130 ? 10.147 -4.213 12.246 1.00 95.00 130 VAL A CA 1
ATOM 1091 C C . VAL A 1 130 ? 10.730 -4.969 11.053 1.00 95.00 130 VAL A C 1
ATOM 1093 O O . VAL A 1 130 ? 11.949 -5.093 10.960 1.00 95.00 130 VAL A O 1
ATOM 1096 N N . ALA A 1 131 ? 9.894 -5.391 10.102 1.00 92.62 131 ALA A N 1
ATOM 1097 C CA . ALA A 1 131 ? 10.338 -6.118 8.916 1.00 92.62 131 ALA A CA 1
ATOM 1098 C C . ALA A 1 131 ? 11.342 -5.306 8.076 1.00 92.62 131 ALA A C 1
ATOM 1100 O O . ALA A 1 131 ? 12.374 -5.840 7.681 1.00 92.62 131 ALA A O 1
ATOM 1101 N N . MET A 1 132 ? 11.111 -4.003 7.871 1.00 93.06 132 MET A N 1
ATOM 1102 C CA . MET A 1 132 ? 12.039 -3.130 7.134 1.00 93.06 132 MET A CA 1
ATOM 1103 C C . MET A 1 132 ? 13.409 -2.998 7.805 1.00 93.06 132 MET A C 1
ATOM 1105 O O . MET A 1 132 ? 14.400 -2.826 7.105 1.00 93.06 132 MET A O 1
ATOM 1109 N N . LYS A 1 133 ? 13.489 -3.069 9.140 1.00 91.75 133 LYS A N 1
ATOM 1110 C CA . LYS A 1 133 ? 14.774 -3.002 9.864 1.00 91.75 133 LYS A CA 1
ATOM 1111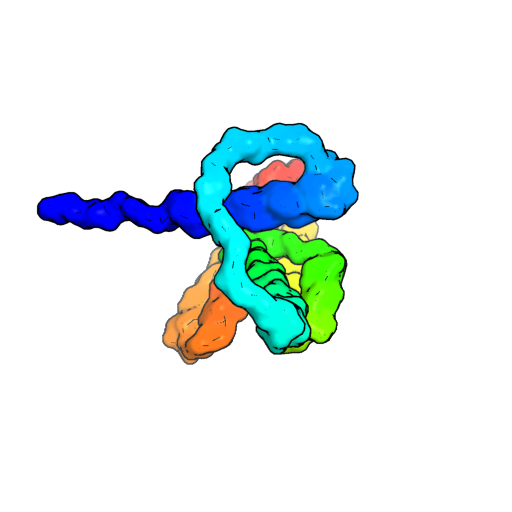 C C . LYS A 1 133 ? 15.629 -4.252 9.665 1.00 91.75 133 LYS A C 1
ATOM 1113 O O . LYS A 1 133 ? 16.841 -4.181 9.844 1.00 91.75 133 LYS A O 1
ATOM 1118 N N . SER A 1 134 ? 15.000 -5.379 9.345 1.00 91.69 134 SER A N 1
ATOM 1119 C CA . SER A 1 134 ? 15.661 -6.676 9.175 1.00 91.69 134 SER A CA 1
ATOM 1120 C C . SER A 1 134 ? 15.805 -7.099 7.710 1.00 91.69 134 SER A C 1
ATOM 1122 O O . SER A 1 134 ? 16.566 -8.018 7.426 1.00 91.69 134 SER A O 1
ATOM 1124 N N . ALA A 1 135 ? 15.089 -6.447 6.793 1.00 88.81 135 ALA A N 1
ATOM 1125 C CA . ALA A 1 135 ? 15.113 -6.721 5.361 1.00 88.81 135 ALA A CA 1
ATOM 1126 C C . ALA A 1 135 ? 16.231 -5.954 4.628 1.00 88.81 135 ALA A C 1
ATOM 1128 O O . ALA A 1 135 ? 16.750 -4.950 5.117 1.00 88.81 135 ALA A O 1
ATOM 1129 N N . GLY A 1 136 ? 16.571 -6.402 3.417 1.00 85.81 136 GLY A N 1
ATOM 1130 C CA . GLY A 1 136 ? 17.497 -5.716 2.512 1.00 85.81 136 GLY A CA 1
ATOM 1131 C C . GLY A 1 136 ? 16.969 -5.672 1.077 1.00 85.81 136 GLY A C 1
ATOM 1132 O O . GLY A 1 136 ? 16.156 -6.504 0.688 1.00 85.81 136 GLY A O 1
ATOM 1133 N N . GLY A 1 137 ? 17.435 -4.699 0.287 1.00 83.19 137 GLY A N 1
ATOM 1134 C CA . GLY A 1 137 ? 17.159 -4.620 -1.155 1.00 83.19 137 GLY A CA 1
ATOM 1135 C C . GLY A 1 137 ? 15.667 -4.636 -1.514 1.00 83.19 137 GLY A C 1
ATOM 1136 O O . GLY A 1 137 ? 14.888 -3.845 -0.980 1.00 83.19 137 GLY A O 1
ATOM 1137 N N . ASP A 1 138 ? 15.289 -5.544 -2.417 1.00 80.44 138 ASP A N 1
ATOM 1138 C CA . ASP A 1 138 ? 13.929 -5.696 -2.953 1.00 80.44 138 ASP A CA 1
ATOM 1139 C C . ASP A 1 138 ? 12.866 -5.995 -1.890 1.00 80.44 138 ASP A C 1
ATOM 1141 O O . ASP A 1 138 ? 11.718 -5.565 -2.022 1.00 80.44 138 ASP A O 1
ATOM 1145 N N . ASP A 1 139 ? 13.231 -6.668 -0.797 1.00 88.81 139 ASP A N 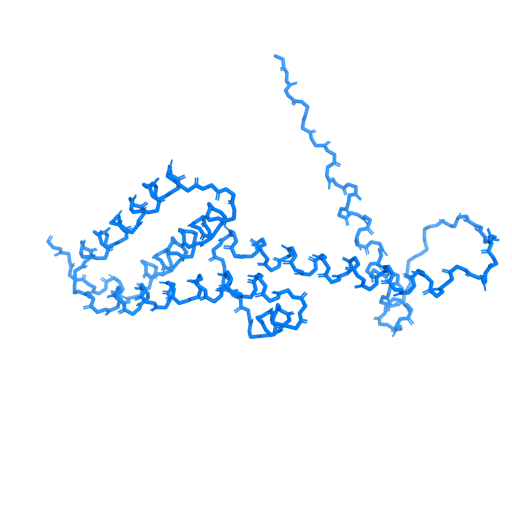1
ATOM 1146 C CA . ASP A 1 139 ? 12.285 -6.958 0.283 1.00 88.81 139 ASP A CA 1
ATOM 1147 C C . ASP A 1 139 ? 11.816 -5.668 0.966 1.00 88.81 139 ASP A C 1
ATOM 1149 O O . ASP A 1 139 ? 10.638 -5.527 1.300 1.00 88.81 139 ASP A O 1
ATOM 1153 N N . VAL A 1 140 ? 12.709 -4.682 1.112 1.00 92.38 140 VAL A N 1
ATOM 1154 C CA . VAL A 1 140 ? 12.356 -3.367 1.664 1.00 92.38 140 VAL A CA 1
ATOM 1155 C C . VAL A 1 140 ? 11.374 -2.648 0.743 1.00 92.38 140 VAL A C 1
ATOM 1157 O O . VAL A 1 140 ? 10.412 -2.056 1.231 1.00 92.38 140 VAL A O 1
ATOM 1160 N N . GLU A 1 141 ? 11.574 -2.724 -0.575 1.00 91.25 141 GLU A N 1
ATOM 1161 C CA . GLU A 1 141 ? 10.665 -2.116 -1.553 1.00 91.25 141 GLU A CA 1
ATOM 1162 C C . GLU A 1 141 ? 9.255 -2.716 -1.443 1.00 91.25 141 GLU A C 1
ATOM 1164 O O . GLU A 1 141 ? 8.274 -1.974 -1.335 1.00 91.25 141 GLU A O 1
ATOM 1169 N N . VAL A 1 142 ? 9.142 -4.046 -1.379 1.00 94.56 142 VAL A N 1
ATOM 1170 C CA . VAL A 1 142 ? 7.844 -4.725 -1.228 1.00 94.56 142 VAL A CA 1
ATOM 1171 C C . VAL A 1 142 ? 7.176 -4.361 0.099 1.00 94.56 142 VAL A C 1
ATOM 1173 O O . VAL A 1 142 ? 5.976 -4.075 0.121 1.00 94.56 142 VAL A O 1
ATOM 1176 N N . ILE A 1 143 ? 7.926 -4.328 1.206 1.00 94.25 143 ILE A N 1
ATOM 1177 C CA . ILE A 1 143 ? 7.374 -3.956 2.517 1.00 94.25 143 ILE A CA 1
ATOM 1178 C C . ILE A 1 143 ? 6.871 -2.504 2.506 1.00 94.25 143 ILE A C 1
ATOM 1180 O O . ILE A 1 143 ? 5.791 -2.225 3.031 1.00 94.25 143 ILE A O 1
ATOM 1184 N N . GLN A 1 144 ? 7.597 -1.584 1.866 1.00 94.56 144 GLN A N 1
ATOM 1185 C CA . GLN A 1 144 ? 7.159 -0.193 1.711 1.00 94.56 144 GLN A CA 1
ATOM 1186 C C . GLN A 1 144 ? 5.862 -0.085 0.903 1.00 94.56 144 GLN A C 1
ATOM 1188 O O . GLN A 1 144 ? 4.949 0.638 1.310 1.00 94.56 144 GLN A O 1
ATOM 1193 N N . MET A 1 145 ? 5.752 -0.816 -0.210 1.00 94.50 145 MET A N 1
ATOM 1194 C CA . MET A 1 145 ? 4.535 -0.840 -1.030 1.00 94.50 145 MET A CA 1
ATOM 1195 C C . MET A 1 145 ? 3.341 -1.408 -0.250 1.00 94.50 145 MET A C 1
ATOM 1197 O O . MET A 1 145 ? 2.256 -0.825 -0.288 1.00 94.50 145 MET A O 1
ATOM 1201 N N . LYS A 1 146 ? 3.539 -2.491 0.515 1.00 97.19 146 LYS A N 1
ATOM 1202 C CA . LYS A 1 146 ? 2.510 -3.050 1.409 1.00 97.19 146 LYS A CA 1
ATOM 1203 C C . LYS A 1 146 ? 2.059 -2.032 2.454 1.00 97.19 146 LYS A C 1
ATOM 1205 O O . LYS A 1 146 ? 0.867 -1.760 2.567 1.00 97.19 146 LYS A O 1
ATOM 1210 N N . ALA A 1 147 ? 3.000 -1.398 3.153 1.00 95.00 147 ALA A N 1
ATOM 1211 C CA . ALA A 1 147 ? 2.687 -0.373 4.147 1.00 95.00 147 ALA A CA 1
ATOM 1212 C C . ALA A 1 147 ? 1.909 0.808 3.541 1.00 95.00 147 ALA A C 1
ATOM 1214 O O . ALA A 1 147 ? 0.969 1.321 4.152 1.00 95.00 147 ALA A O 1
ATOM 1215 N N . ALA A 1 148 ? 2.266 1.229 2.325 1.00 93.06 148 ALA A N 1
ATOM 1216 C CA . ALA A 1 148 ? 1.546 2.273 1.609 1.00 93.06 148 ALA A CA 1
ATOM 1217 C C . ALA A 1 148 ? 0.122 1.849 1.225 1.00 93.06 148 ALA A C 1
ATOM 1219 O O . ALA A 1 148 ? -0.802 2.641 1.403 1.00 93.06 148 ALA A O 1
ATOM 1220 N N . ALA A 1 149 ? -0.065 0.615 0.753 1.00 94.75 149 ALA A N 1
ATOM 1221 C CA . ALA A 1 149 ? -1.377 0.082 0.399 1.00 94.75 149 ALA A CA 1
ATOM 1222 C C . ALA A 1 149 ? -2.313 -0.024 1.612 1.00 94.75 149 ALA A C 1
ATOM 1224 O O . ALA A 1 149 ? -3.462 0.399 1.522 1.00 94.75 149 ALA A O 1
ATOM 1225 N N . ILE A 1 150 ? -1.816 -0.513 2.754 1.00 97.06 150 ILE A N 1
ATOM 1226 C CA . ILE A 1 150 ? -2.599 -0.592 3.997 1.00 97.06 150 ILE A CA 1
ATOM 1227 C C . ILE A 1 150 ? -2.994 0.799 4.497 1.00 97.06 150 ILE A C 1
ATOM 1229 O O . ILE A 1 150 ? -4.138 1.015 4.883 1.00 97.06 150 ILE A O 1
ATOM 1233 N N . ARG A 1 151 ? -2.071 1.765 4.455 1.00 94.81 151 ARG A N 1
ATOM 1234 C CA . ARG A 1 151 ? -2.356 3.156 4.832 1.00 94.81 151 ARG A CA 1
ATOM 1235 C C . ARG A 1 151 ? -3.411 3.802 3.935 1.00 94.81 151 ARG A C 1
ATOM 1237 O O . ARG A 1 151 ? -4.278 4.503 4.453 1.00 94.81 151 ARG A O 1
ATOM 1244 N N . ASP A 1 152 ? -3.338 3.588 2.621 1.00 95.12 152 ASP A N 1
ATOM 1245 C CA . ASP A 1 152 ? -4.352 4.067 1.671 1.00 95.12 152 ASP A CA 1
ATOM 1246 C C . ASP A 1 152 ? -5.721 3.435 1.956 1.00 95.12 152 ASP A C 1
ATOM 1248 O O . ASP A 1 152 ? -6.715 4.149 2.055 1.00 95.12 152 ASP A O 1
ATOM 1252 N N . GLU A 1 153 ? -5.764 2.116 2.164 1.00 95.44 153 GLU A N 1
ATOM 1253 C CA . GLU A 1 153 ? -7.001 1.387 2.456 1.00 95.44 153 GLU A CA 1
ATOM 1254 C C . GLU A 1 153 ? -7.639 1.835 3.775 1.00 95.44 153 GLU A C 1
ATOM 1256 O O . GLU A 1 153 ? -8.828 2.138 3.812 1.00 95.44 153 GLU A O 1
ATOM 1261 N N . TYR A 1 154 ? -6.839 1.963 4.835 1.00 95.25 154 TYR A N 1
ATOM 1262 C CA . TYR A 1 154 ? -7.286 2.503 6.117 1.00 95.25 154 TYR A CA 1
ATOM 1263 C C . TYR A 1 154 ? -7.836 3.926 5.957 1.00 95.25 154 TYR A C 1
ATOM 1265 O O . TYR A 1 154 ? -8.949 4.206 6.390 1.00 95.25 154 TYR A O 1
ATOM 1273 N N . SER A 1 155 ? -7.105 4.808 5.261 1.00 94.81 155 SER A N 1
ATOM 1274 C CA . SER A 1 155 ? -7.533 6.198 5.031 1.00 94.81 155 SER A CA 1
ATOM 1275 C C . SER A 1 155 ? -8.848 6.289 4.254 1.00 94.81 155 SER A C 1
ATOM 1277 O O . SER A 1 155 ? -9.656 7.181 4.508 1.00 94.81 155 SER A O 1
ATOM 1279 N N . LYS A 1 156 ? -9.076 5.372 3.307 1.00 94.06 156 LYS A N 1
ATOM 1280 C CA . LYS A 1 156 ? -10.355 5.258 2.598 1.00 94.06 156 LYS A CA 1
ATOM 1281 C C . LYS A 1 156 ? -11.453 4.772 3.531 1.00 94.06 156 LYS A C 1
ATOM 1283 O O . LYS A 1 156 ? -12.512 5.388 3.564 1.00 94.06 156 LYS A O 1
ATOM 1288 N N . PHE A 1 157 ? -11.195 3.710 4.293 1.00 94.88 157 PHE A N 1
ATOM 1289 C CA . PHE A 1 157 ? -12.180 3.099 5.179 1.00 94.88 157 PHE A CA 1
ATOM 1290 C C . PHE A 1 157 ? -12.674 4.068 6.253 1.00 94.88 157 PHE A C 1
ATOM 1292 O O . PHE A 1 157 ? -13.881 4.242 6.381 1.00 94.88 157 PHE A O 1
ATOM 1299 N N . ILE A 1 158 ? -11.783 4.800 6.929 1.00 93.94 158 ILE A N 1
ATOM 1300 C CA . ILE A 1 158 ? -12.189 5.791 7.944 1.00 93.94 158 ILE A CA 1
ATOM 1301 C C . ILE A 1 158 ? -13.056 6.930 7.379 1.00 93.94 158 ILE A C 1
ATOM 1303 O O . ILE A 1 158 ? -13.775 7.596 8.119 1.00 93.94 158 ILE A O 1
ATOM 1307 N N . GLY A 1 159 ? -12.985 7.173 6.066 1.00 93.69 159 GLY A N 1
ATOM 1308 C CA . GLY A 1 159 ? -13.815 8.155 5.370 1.00 93.69 159 GLY A CA 1
ATOM 1309 C C . GLY A 1 159 ? -15.204 7.641 4.975 1.00 93.69 159 GLY A C 1
ATOM 1310 O O . GLY A 1 159 ? -16.036 8.441 4.542 1.00 93.69 159 GLY A O 1
ATOM 1311 N N . THR A 1 160 ? -15.462 6.336 5.097 1.00 94.88 160 THR A N 1
ATOM 1312 C CA . THR A 1 160 ? -16.741 5.708 4.726 1.00 94.88 160 THR A CA 1
ATOM 1313 C C . THR A 1 160 ? -17.807 5.899 5.801 1.00 94.88 160 THR A C 1
ATOM 1315 O O . THR A 1 160 ? -17.503 6.183 6.958 1.00 94.88 160 THR A O 1
ATOM 1318 N N . ASP A 1 161 ? -19.072 5.727 5.420 1.00 93.19 161 ASP A N 1
ATOM 1319 C CA . ASP A 1 161 ? -20.177 5.713 6.381 1.00 93.19 161 ASP A CA 1
ATOM 1320 C C . ASP A 1 161 ? -20.161 4.440 7.241 1.00 93.19 161 ASP A C 1
ATOM 1322 O O . ASP A 1 161 ? -20.437 4.525 8.432 1.00 93.19 161 ASP A O 1
ATOM 1326 N N . GLU A 1 162 ? -19.694 3.312 6.687 1.00 91.88 162 GLU A N 1
ATOM 1327 C CA . GLU A 1 162 ? -19.483 2.049 7.416 1.00 91.88 162 GLU A CA 1
ATOM 1328 C C . GLU A 1 162 ? -18.622 2.262 8.670 1.00 91.88 162 GLU A C 1
ATOM 1330 O O . GLU A 1 162 ? -18.989 1.825 9.754 1.00 91.88 162 GLU A O 1
ATOM 1335 N N . TYR A 1 163 ? -17.524 3.017 8.560 1.00 92.06 163 TYR A N 1
ATOM 1336 C CA . TYR A 1 163 ? -16.681 3.341 9.714 1.00 92.06 163 TYR A CA 1
ATOM 1337 C C . TYR A 1 163 ? -17.360 4.274 10.729 1.00 92.06 163 TYR A C 1
ATOM 1339 O O . TYR A 1 163 ? -17.127 4.167 11.933 1.00 92.06 163 TYR A O 1
ATOM 1347 N N . LYS A 1 164 ? -18.194 5.213 10.267 1.00 92.75 164 LYS A N 1
ATOM 1348 C CA . LYS A 1 164 ? -18.904 6.151 11.156 1.00 92.75 164 LYS A CA 1
ATOM 1349 C C . LYS A 1 164 ? -19.976 5.453 11.986 1.00 92.75 164 LYS A C 1
ATOM 1351 O O . LYS A 1 164 ? -20.254 5.913 13.090 1.00 92.75 164 LYS A O 1
ATOM 1356 N N . GLU A 1 165 ? -20.561 4.389 11.444 1.00 93.38 165 GLU A N 1
ATOM 1357 C CA . GLU A 1 165 ? -21.580 3.561 12.094 1.00 93.38 165 GLU A CA 1
ATOM 1358 C C . GLU A 1 165 ? -20.998 2.566 13.108 1.00 93.38 165 GLU A C 1
ATOM 1360 O O . GLU A 1 165 ? -21.754 2.024 13.913 1.00 93.38 165 GLU A O 1
ATOM 1365 N N . LEU A 1 166 ? -19.678 2.340 13.105 1.00 93.00 166 LEU A N 1
ATOM 1366 C CA . LEU A 1 166 ? -19.021 1.509 14.114 1.00 93.00 166 LEU A CA 1
ATOM 1367 C C . LEU A 1 166 ? -19.192 2.097 15.515 1.00 93.00 166 LEU A C 1
ATOM 1369 O O . LEU A 1 166 ? -19.178 3.317 15.708 1.00 93.00 166 LEU A O 1
ATOM 1373 N N . GLU A 1 167 ? -19.281 1.205 16.499 1.00 90.25 167 GLU A N 1
ATOM 1374 C CA . GLU A 1 167 ? -19.360 1.583 17.905 1.00 90.25 167 GLU A CA 1
ATOM 1375 C C . GLU A 1 167 ? -18.067 2.303 18.330 1.00 90.25 167 GLU A C 1
ATOM 1377 O O . GLU A 1 167 ? -16.949 1.890 17.983 1.00 90.25 167 GLU A O 1
ATOM 1382 N N . ASP A 1 168 ? -18.235 3.404 19.066 1.00 83.19 168 ASP A N 1
ATOM 1383 C CA . ASP A 1 168 ? -17.169 3.964 19.893 1.00 83.19 168 ASP A CA 1
ATOM 1384 C C . ASP A 1 168 ? -17.012 3.017 21.098 1.00 83.19 168 ASP A C 1
ATOM 1386 O O . ASP A 1 168 ? -18.004 2.735 21.774 1.00 83.19 168 ASP A O 1
ATOM 1390 N N . GLU A 1 169 ? -15.813 2.451 21.288 1.00 66.19 169 GLU A N 1
ATOM 1391 C CA . GLU A 1 169 ? -15.514 1.507 22.386 1.00 66.19 169 GLU A CA 1
ATOM 1392 C C . GLU A 1 169 ? -15.494 2.230 23.751 1.00 66.19 169 GLU A C 1
ATOM 1394 O O . GLU A 1 169 ? -15.118 3.427 23.806 1.00 66.19 169 GLU A O 1
#

Secondary structure (DSSP, 8-state):
--------HHHHHHHHHHHHHHHHHTTSS-------------SSSHHHHHHHHHHHHHHHHHHHHHHHHHTTPPPPHHHHHHHHHH-HHHHHHHHHHHHHHHHHHHHHHT-SBHHHHHHHHHHHHHHHHHHHHH--THHHHHHHHHHHHHHHHHHHHHTSHHHHHSBP-

Radius of gyration: 22.71 Å; chains: 1; bounding box: 45×40×66 Å